Protein AF-A0A7C6ZGT1-F1 (afdb_monomer)

Nearest PDB structures (foldseek):
  2qcz-assembly2_B  TM=8.375E-01  e=9.275E-04  Escherichia coli K-12
  2qdf-assembly1_A  TM=8.044E-01  e=1.282E-03  Escherichia coli K-12
  6lyq-assembly1_A  TM=8.003E-01  e=3.616E-03  Escherichia coli K-12
  2v9h-assembly1_A  TM=5.624E-01  e=3.995E-04  Escherichia coli
  6lyr-assembly1_A  TM=6.304E-01  e=3.616E-03  Escherichia coli K-12

Foldseek 3Di:
DDPDQQQWAQEEAEAADDPDDPVNLCVLQPDDGRHGNVPDDQVVSQVSNVVQLQFPGWDWDDDPRRYIYIYGHGFDFQEWEDDPQATFTAGPVRGTHDHDNDPVVDPHYYDDPDDCPVPD

Radius of gyration: 18.22 Å; Cα contacts (8 Å, |Δi|>4): 204; chains: 1; bounding box: 49×21×50 Å

Solvent-accessible surface area (backbone atoms only — not comparable to full-atom values): 7213 Å² total; per-residue (Å²): 136,87,82,60,83,72,48,26,26,71,40,84,49,70,41,61,66,81,90,58,51,64,65,57,53,43,61,42,41,73,65,54,74,68,42,45,56,91,75,62,51,63,68,59,3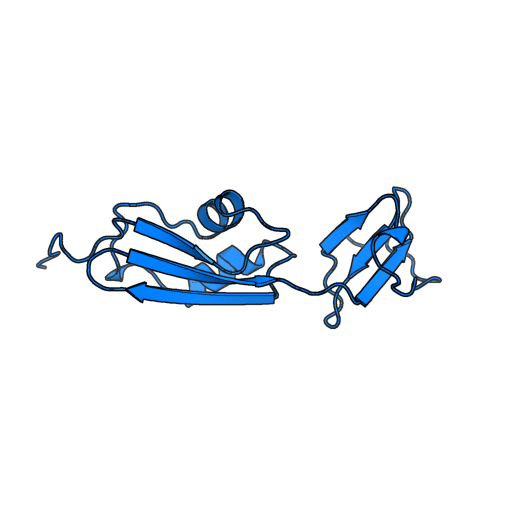3,40,59,40,38,55,72,41,59,50,45,67,46,64,46,73,44,80,46,86,81,28,30,36,40,38,41,40,41,59,56,60,71,62,29,31,34,73,50,98,87,34,26,38,29,24,29,91,86,68,50,64,60,51,79,39,81,63,69,81,87,50,100,54,55,74,56,76,96,69,84,64,87,84,68,127

Secondary structure (DSSP, 8-state):
----GGGB-SEEEEES-SSS-HHHHHHHHT--TT-BGGG--HHHHHHHHTTSTTEEEEEEEEETTTEEEEEEEE--EEEEEEETTEEEEEETT--EEEEES-GGGS---B--S---TT--

Structure (mmCIF, N/CA/C/O backbone):
data_AF-A0A7C6ZGT1-F1
#
_entry.id   AF-A0A7C6ZGT1-F1
#
loop_
_atom_site.group_PDB
_atom_site.id
_atom_site.type_symbol
_atom_site.label_atom_id
_atom_site.label_alt_id
_atom_site.label_comp_id
_atom_site.label_asym_id
_atom_site.label_entity_id
_atom_site.label_seq_id
_atom_site.pdbx_PDB_ins_code
_atom_site.Cartn_x
_atom_site.Cartn_y
_atom_site.Cartn_z
_atom_site.occupancy
_atom_site.B_iso_or_equiv
_atom_site.auth_seq_id
_atom_site.auth_comp_id
_atom_site.auth_asym_id
_atom_site.auth_atom_id
_atom_site.pdbx_PDB_model_num
ATOM 1 N N . MET A 1 1 ? -29.993 -2.634 20.355 1.00 44.72 1 MET A N 1
ATOM 2 C CA . MET A 1 1 ? -28.654 -2.852 19.766 1.00 44.72 1 MET A CA 1
ATOM 3 C C . MET A 1 1 ? -27.721 -1.855 20.443 1.00 44.72 1 MET A C 1
ATOM 5 O O . MET A 1 1 ? -27.999 -0.669 20.354 1.00 44.72 1 MET A O 1
ATOM 9 N N . ILE A 1 2 ? -26.740 -2.303 21.232 1.00 51.84 2 ILE A N 1
ATOM 10 C CA . ILE A 1 2 ? -25.858 -1.409 22.004 1.00 51.84 2 ILE A CA 1
ATOM 11 C C . ILE A 1 2 ? -24.581 -1.207 21.181 1.00 51.84 2 ILE A C 1
ATOM 13 O O . ILE A 1 2 ? -23.664 -2.020 21.249 1.00 51.84 2 ILE A O 1
ATOM 17 N N . GLU A 1 3 ? -24.532 -0.163 20.353 1.00 58.62 3 GLU A N 1
ATOM 18 C CA . GLU A 1 3 ? -23.272 0.283 19.751 1.00 58.62 3 GLU A CA 1
ATOM 19 C C . GLU A 1 3 ? -22.502 1.073 20.823 1.00 58.62 3 GLU A C 1
ATOM 21 O O . GLU A 1 3 ? -22.785 2.244 21.068 1.00 58.62 3 GLU A O 1
ATOM 26 N N . SER A 1 4 ? -21.561 0.427 21.519 1.00 64.31 4 SER A N 1
ATOM 27 C CA . SER A 1 4 ? -20.698 1.138 22.469 1.00 64.31 4 SER A CA 1
ATOM 28 C C . SER A 1 4 ? -19.736 2.068 21.704 1.00 64.31 4 SER A C 1
ATOM 30 O O . SER A 1 4 ? -19.112 1.622 20.733 1.00 64.31 4 SER A O 1
ATOM 32 N N . PRO A 1 5 ? -19.575 3.342 22.120 1.00 60.94 5 PRO A N 1
ATOM 33 C CA . PRO A 1 5 ? -18.663 4.296 21.480 1.00 60.94 5 PRO A CA 1
ATOM 34 C C . PRO A 1 5 ? -17.197 3.833 21.461 1.00 60.94 5 PRO A C 1
ATOM 36 O O . PRO A 1 5 ? -16.429 4.311 20.635 1.00 60.94 5 PRO A O 1
ATOM 39 N N . LEU A 1 6 ? -16.840 2.842 22.287 1.00 65.00 6 LEU A N 1
ATOM 40 C CA . LEU A 1 6 ? -15.507 2.235 22.361 1.00 65.00 6 LEU A CA 1
ATOM 41 C C . LEU A 1 6 ? -15.130 1.384 21.128 1.00 65.00 6 LEU A C 1
ATOM 43 O O . LEU A 1 6 ? -13.976 0.983 20.994 1.00 65.00 6 LEU A O 1
ATOM 47 N N . PHE A 1 7 ? -16.074 1.089 20.223 1.00 78.94 7 PHE A N 1
ATOM 48 C CA . PHE A 1 7 ? -15.847 0.247 19.037 1.00 78.94 7 PHE A CA 1
ATOM 49 C C . PHE A 1 7 ? -15.773 1.039 17.725 1.00 78.94 7 PHE A C 1
ATOM 51 O O . PHE A 1 7 ? -16.293 0.601 16.691 1.00 78.94 7 PHE A O 1
ATOM 58 N N . ARG A 1 8 ? -15.133 2.206 17.752 1.00 89.88 8 ARG A N 1
ATOM 59 C CA . ARG A 1 8 ? -14.895 3.033 16.565 1.00 89.88 8 ARG A CA 1
ATOM 60 C C . ARG A 1 8 ? -13.405 3.180 16.297 1.00 89.88 8 ARG A C 1
ATOM 62 O O . ARG A 1 8 ? -12.602 3.173 17.222 1.00 89.88 8 ARG A O 1
ATOM 69 N N . VAL A 1 9 ? -13.055 3.346 15.027 1.00 92.56 9 VAL A N 1
ATOM 70 C CA . VAL A 1 9 ? -11.706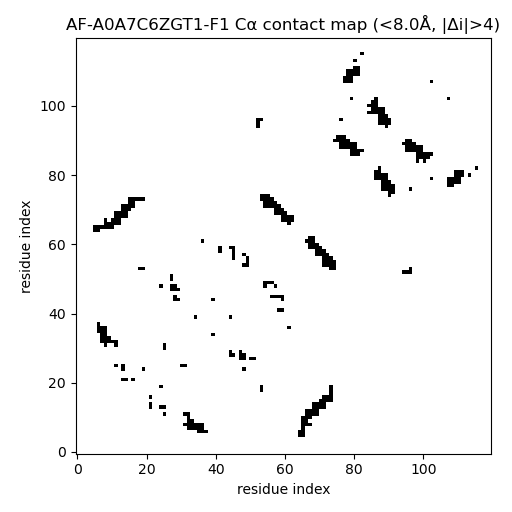 3.732 14.613 1.00 92.56 9 VAL A CA 1
ATOM 71 C C . VAL A 1 9 ? -11.471 5.177 15.042 1.00 92.56 9 VAL A C 1
ATOM 73 O O . VAL A 1 9 ? -12.044 6.094 14.468 1.00 92.56 9 VAL A O 1
ATOM 76 N N . GLU A 1 10 ? -10.632 5.394 16.038 1.00 93.19 10 GLU A N 1
ATOM 77 C CA . GLU A 1 10 ? -10.119 6.711 16.428 1.00 93.19 10 GLU A CA 1
ATOM 78 C C . GLU A 1 10 ? -8.857 7.050 15.636 1.00 93.19 10 GLU A C 1
ATOM 80 O O . GLU A 1 10 ? -8.661 8.189 15.212 1.00 93.19 10 GLU A O 1
ATOM 85 N N . LYS A 1 11 ? -8.020 6.038 15.384 1.00 93.56 11 LYS A N 1
ATOM 86 C CA . LYS A 1 11 ? -6.748 6.186 14.682 1.00 93.56 11 LYS A CA 1
ATOM 87 C C . LYS A 1 11 ? -6.584 5.123 13.600 1.00 93.56 11 LYS A C 1
ATOM 89 O O . LYS A 1 11 ? -6.815 3.941 13.839 1.00 93.56 11 LYS A O 1
ATOM 94 N N . LEU A 1 12 ? -6.141 5.557 12.421 1.00 95.69 12 LEU A N 1
ATOM 95 C CA . LEU A 1 12 ? -5.770 4.690 11.306 1.00 95.69 12 LEU A CA 1
ATOM 96 C C . LEU A 1 12 ? -4.267 4.815 11.042 1.00 95.69 12 LEU A C 1
ATOM 98 O O . LEU A 1 12 ? -3.797 5.860 10.582 1.00 95.69 12 LEU A O 1
ATOM 102 N N . THR A 1 13 ? -3.530 3.749 11.330 1.00 96.50 13 THR A N 1
ATOM 103 C CA . THR A 1 13 ? -2.075 3.670 11.153 1.00 96.50 13 THR A CA 1
ATOM 104 C C . THR A 1 13 ? -1.757 2.792 9.948 1.00 96.50 13 THR A C 1
ATOM 106 O O . THR A 1 13 ? -2.300 1.695 9.822 1.00 96.50 13 THR A O 1
ATOM 109 N N . VAL A 1 14 ? -0.876 3.270 9.070 1.00 98.12 14 VAL A N 1
ATOM 110 C CA . VAL A 1 14 ? -0.394 2.528 7.900 1.00 98.12 14 VAL A CA 1
ATOM 111 C C . VAL A 1 14 ? 1.087 2.222 8.098 1.00 98.12 14 VAL A C 1
ATOM 113 O O . VAL A 1 14 ? 1.834 3.086 8.541 1.00 98.12 14 VAL A O 1
ATOM 116 N N . LEU A 1 15 ? 1.497 0.988 7.815 1.00 98.25 15 LEU A N 1
ATOM 117 C CA . LEU A 1 15 ? 2.875 0.511 7.948 1.00 98.25 15 LEU A CA 1
ATOM 118 C C . LEU A 1 15 ? 3.317 -0.198 6.664 1.00 98.25 15 LEU A C 1
ATOM 120 O O . LEU A 1 15 ? 2.481 -0.756 5.956 1.00 98.25 15 LEU A O 1
ATOM 124 N N . GLY A 1 16 ? 4.629 -0.256 6.424 1.00 97.44 16 GLY A N 1
ATOM 125 C CA . GLY A 1 16 ? 5.214 -1.039 5.326 1.00 97.44 16 GLY A CA 1
ATOM 126 C C . GLY A 1 16 ? 5.119 -0.381 3.948 1.00 97.44 16 GLY A C 1
ATOM 127 O O . GLY A 1 16 ? 5.252 -1.062 2.937 1.00 97.44 16 GLY A O 1
ATOM 128 N N . THR A 1 17 ? 4.891 0.931 3.909 1.00 97.00 17 THR A N 1
ATOM 129 C CA . THR A 1 17 ? 4.892 1.722 2.677 1.00 97.00 17 THR A CA 1
ATOM 130 C C . THR A 1 17 ? 6.261 2.357 2.440 1.00 97.00 17 THR A C 1
ATOM 132 O O . THR A 1 17 ? 6.838 2.925 3.369 1.00 97.00 17 THR A O 1
ATOM 135 N N . SER A 1 18 ? 6.759 2.288 1.210 1.00 93.75 18 SER A N 1
ATOM 136 C CA . SER A 1 18 ? 8.002 2.921 0.757 1.00 93.75 18 SER A CA 1
ATOM 137 C C . SER A 1 18 ? 7.783 3.691 -0.544 1.00 93.75 18 SER A C 1
ATOM 139 O O . SER A 1 18 ? 8.199 4.843 -0.640 1.00 93.75 18 SER A O 1
ATOM 141 N N . ARG A 1 19 ? 7.148 3.065 -1.540 1.00 93.88 19 ARG A N 1
ATOM 142 C CA . ARG A 1 19 ? 6.732 3.683 -2.809 1.00 93.88 19 ARG A CA 1
ATOM 143 C C . ARG A 1 19 ? 5.349 4.315 -2.684 1.00 93.88 19 ARG A C 1
ATOM 145 O O . ARG A 1 19 ? 5.128 5.412 -3.188 1.00 93.88 19 ARG A O 1
ATOM 152 N N . LEU A 1 20 ? 4.423 3.647 -1.998 1.00 96.31 20 LEU A N 1
ATOM 153 C CA . LEU A 1 20 ? 3.100 4.190 -1.704 1.00 96.31 20 LEU A CA 1
ATOM 154 C C . LEU A 1 20 ? 3.190 5.238 -0.598 1.00 96.31 20 LEU A C 1
ATOM 156 O O . LEU A 1 20 ? 4.009 5.134 0.316 1.00 96.31 20 LEU A O 1
ATOM 160 N N . THR A 1 21 ? 2.289 6.218 -0.618 1.00 96.62 21 THR A N 1
ATOM 161 C CA . THR A 1 21 ? 2.113 7.089 0.545 1.00 96.62 21 THR A CA 1
ATOM 162 C C . THR A 1 21 ? 1.052 6.528 1.485 1.00 96.62 21 THR A C 1
ATOM 164 O O . THR A 1 21 ? 0.089 5.879 1.066 1.00 96.62 21 THR A O 1
ATOM 167 N N . GLU A 1 22 ? 1.155 6.844 2.780 1.00 96.50 22 GLU A N 1
ATOM 168 C CA . GLU A 1 22 ? 0.084 6.509 3.725 1.00 96.50 22 GLU A CA 1
ATOM 169 C C . GLU A 1 22 ? -1.271 7.083 3.293 1.00 96.50 22 GLU A C 1
ATOM 171 O O . GLU A 1 22 ? -2.315 6.499 3.584 1.00 96.50 22 GLU A O 1
ATOM 176 N N . LYS A 1 23 ? -1.268 8.244 2.626 1.00 96.38 23 LYS A N 1
ATOM 177 C CA . LYS A 1 23 ? -2.481 8.914 2.157 1.00 96.38 23 LYS A CA 1
ATOM 178 C C . LYS A 1 23 ? -3.186 8.080 1.090 1.00 96.38 23 LYS A C 1
ATOM 180 O O . LYS A 1 23 ? -4.403 7.925 1.182 1.00 96.38 23 LYS A O 1
ATOM 185 N N . ASP A 1 24 ? -2.440 7.513 0.145 1.00 96.19 24 ASP A N 1
ATOM 186 C CA . ASP A 1 24 ? -2.994 6.669 -0.921 1.00 96.19 24 ASP A CA 1
ATOM 187 C C . ASP A 1 24 ? -3.607 5.398 -0.337 1.00 96.19 24 ASP A C 1
ATOM 189 O O . ASP A 1 24 ? -4.743 5.047 -0.656 1.00 96.19 24 ASP A O 1
ATOM 193 N N . VAL A 1 25 ? -2.910 4.762 0.610 1.00 97.94 25 VAL A N 1
ATOM 194 C CA . VAL A 1 25 ? -3.411 3.575 1.320 1.00 97.94 25 VAL A CA 1
ATOM 195 C C . VAL A 1 25 ? -4.667 3.901 2.129 1.00 97.94 25 VAL A C 1
ATOM 197 O O . VAL A 1 25 ? -5.651 3.164 2.066 1.00 97.94 25 VAL A O 1
ATOM 200 N N . LYS A 1 26 ? -4.680 5.016 2.871 1.00 96.75 26 LYS A N 1
ATOM 201 C CA . LYS A 1 26 ? -5.857 5.457 3.640 1.00 96.75 26 LYS A CA 1
ATOM 202 C C . LYS A 1 26 ? -7.045 5.720 2.713 1.00 96.75 26 LYS A C 1
ATOM 204 O O . LYS A 1 26 ? -8.134 5.214 2.985 1.00 96.75 26 LYS A O 1
ATOM 209 N N . ALA A 1 27 ? -6.835 6.431 1.605 1.00 96.56 27 ALA A N 1
ATOM 210 C CA . ALA A 1 27 ? -7.874 6.712 0.618 1.00 96.56 27 ALA A CA 1
ATOM 211 C C . ALA A 1 27 ? -8.423 5.425 -0.016 1.00 96.56 27 ALA A C 1
ATOM 213 O O . ALA A 1 27 ? -9.637 5.209 -0.021 1.00 96.56 27 ALA A O 1
ATOM 214 N N . ALA A 1 28 ? -7.539 4.533 -0.469 1.00 97.44 28 ALA A N 1
ATOM 215 C CA . ALA A 1 28 ? -7.919 3.255 -1.060 1.00 97.44 28 ALA A CA 1
ATOM 216 C C . ALA A 1 28 ? -8.616 2.331 -0.051 1.00 97.44 28 ALA A C 1
ATOM 218 O O . ALA A 1 28 ? -9.545 1.627 -0.424 1.00 97.44 28 ALA A O 1
ATOM 219 N N . SER A 1 29 ? -8.257 2.365 1.239 1.00 96.62 29 SER A N 1
ATOM 220 C CA . SER A 1 29 ? -8.892 1.522 2.265 1.00 96.62 29 SER A CA 1
ATOM 221 C C . SER A 1 29 ? -10.390 1.795 2.455 1.00 96.62 29 SER A C 1
ATOM 223 O O . SER A 1 29 ? -11.107 0.912 2.930 1.00 96.62 29 SER A O 1
ATOM 225 N N . LYS A 1 30 ? -10.858 3.003 2.095 1.00 95.38 30 LYS A N 1
ATOM 226 C CA . LYS A 1 30 ? -12.219 3.520 2.344 1.00 95.38 30 LYS A CA 1
ATOM 227 C C . LYS A 1 30 ? -12.625 3.530 3.825 1.00 95.38 30 LYS A C 1
ATOM 229 O O . LYS A 1 30 ? -13.812 3.569 4.141 1.00 95.38 30 LYS A O 1
ATOM 234 N N . ILE A 1 31 ? -11.653 3.520 4.736 1.00 94.31 31 ILE A N 1
ATOM 235 C CA . ILE A 1 31 ? -11.885 3.627 6.177 1.00 94.31 31 ILE A CA 1
ATOM 236 C C . ILE A 1 31 ? -11.559 5.039 6.639 1.00 94.31 31 ILE A C 1
ATOM 238 O O . ILE A 1 31 ? -10.471 5.557 6.400 1.00 94.31 31 ILE A O 1
ATOM 242 N N . THR A 1 32 ? -12.493 5.638 7.368 1.00 90.25 32 THR A N 1
ATOM 243 C CA . THR A 1 32 ? -12.319 6.947 7.998 1.00 90.25 32 THR A CA 1
ATOM 244 C C . THR A 1 32 ? -12.407 6.837 9.522 1.00 90.25 32 THR A C 1
ATOM 246 O O . THR A 1 32 ? -13.062 5.920 10.041 1.00 90.25 32 THR A O 1
ATOM 249 N N . PRO A 1 33 ? -11.779 7.762 10.273 1.00 89.38 33 PRO A N 1
ATOM 250 C CA . PRO A 1 33 ? -12.045 7.899 11.700 1.00 89.38 33 PRO A CA 1
ATOM 251 C C . PRO A 1 33 ? -13.554 8.007 11.978 1.00 89.38 33 PRO A C 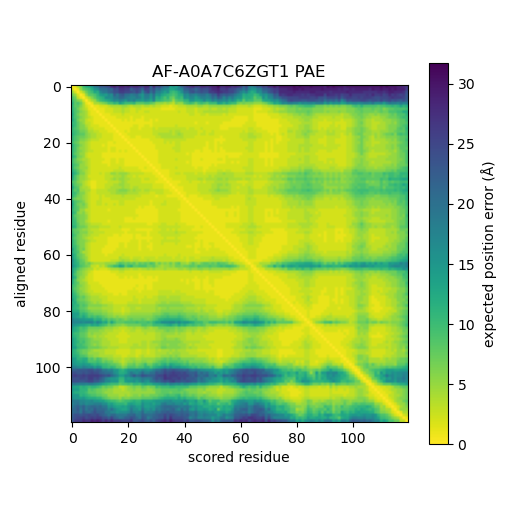1
ATOM 253 O O . PRO A 1 33 ? -14.290 8.657 11.239 1.00 89.38 33 PRO A O 1
ATOM 256 N N . GLY A 1 34 ? -14.026 7.328 13.021 1.00 89.56 34 GLY A N 1
ATOM 257 C CA . GLY A 1 34 ? -15.440 7.176 13.374 1.00 89.56 34 GLY A CA 1
ATOM 258 C C . GLY A 1 34 ? -16.101 5.902 12.832 1.00 89.56 34 GLY A C 1
ATOM 259 O O . GLY A 1 34 ? -17.165 5.519 13.337 1.00 89.56 34 GLY A O 1
ATOM 260 N N . THR A 1 35 ? -15.475 5.208 11.871 1.00 91.50 35 THR A N 1
ATOM 261 C CA . THR A 1 35 ? -15.969 3.924 11.340 1.00 91.50 35 THR A CA 1
ATOM 262 C C . THR A 1 35 ? -16.094 2.892 12.460 1.00 91.50 35 THR A C 1
ATOM 264 O O . THR A 1 35 ? -15.169 2.703 13.245 1.00 91.50 35 THR A O 1
ATOM 267 N N . HIS A 1 36 ? -17.230 2.197 12.543 1.00 90.56 36 HIS A N 1
ATOM 268 C CA . HIS A 1 36 ? -17.415 1.119 13.516 1.00 90.56 36 HIS A CA 1
ATOM 269 C C . HIS A 1 36 ? -16.596 -0.116 13.146 1.00 90.56 36 HIS A C 1
ATOM 271 O O . HIS A 1 36 ? -16.741 -0.620 12.032 1.00 90.56 36 HIS A O 1
ATOM 277 N N . PHE A 1 37 ? -15.852 -0.686 14.097 1.00 88.88 37 PHE A N 1
ATOM 278 C CA . PHE A 1 37 ? -15.065 -1.903 13.855 1.00 88.88 37 PHE A CA 1
ATOM 279 C C . PHE A 1 37 ? -15.913 -3.080 13.354 1.00 88.88 37 PHE A C 1
ATOM 281 O O . PHE A 1 37 ? -15.462 -3.834 12.501 1.00 88.88 37 PHE A O 1
ATOM 288 N N . LEU A 1 38 ? -17.168 -3.198 13.805 1.00 85.62 38 LEU A N 1
ATOM 289 C CA . LEU A 1 38 ? -18.094 -4.257 13.375 1.00 85.62 38 LEU A CA 1
ATOM 290 C C . LEU A 1 38 ? -18.487 -4.175 11.891 1.00 85.62 38 LEU A C 1
ATOM 292 O O . LEU A 1 38 ? -18.935 -5.168 11.321 1.00 85.62 38 LEU A O 1
ATOM 296 N N . ARG A 1 39 ? -18.346 -2.998 11.269 1.00 88.50 39 ARG A N 1
ATOM 297 C CA . ARG A 1 39 ? -18.641 -2.787 9.844 1.00 88.50 39 ARG A CA 1
ATOM 298 C C . ARG A 1 39 ? -17.419 -3.015 8.958 1.00 88.50 39 ARG A C 1
ATOM 300 O O . ARG A 1 39 ? -17.563 -3.075 7.744 1.00 88.50 39 ARG A O 1
ATOM 307 N N . ILE A 1 40 ? -16.230 -3.151 9.543 1.00 91.12 40 ILE A N 1
ATOM 308 C CA . ILE A 1 40 ? -14.997 -3.344 8.786 1.00 91.12 40 ILE A CA 1
ATOM 309 C C . ILE A 1 40 ? -14.875 -4.819 8.416 1.00 91.12 40 ILE A C 1
ATOM 311 O O . ILE A 1 40 ? -14.693 -5.686 9.271 1.00 91.12 40 ILE A O 1
ATOM 315 N N . ARG A 1 41 ? -14.945 -5.108 7.117 1.00 93.81 41 ARG A N 1
ATOM 316 C CA . ARG A 1 41 ? -14.651 -6.430 6.561 1.00 93.81 41 ARG A CA 1
ATOM 317 C C . ARG A 1 41 ? -13.226 -6.428 6.026 1.00 93.81 41 ARG A C 1
ATOM 319 O O . ARG A 1 41 ? -12.939 -5.779 5.026 1.00 93.81 41 ARG A O 1
ATOM 326 N N . ALA A 1 42 ? -12.322 -7.153 6.686 1.00 93.00 42 ALA A N 1
ATOM 327 C CA . ALA A 1 42 ? -10.906 -7.169 6.311 1.00 93.00 42 ALA A CA 1
ATOM 328 C C . ALA A 1 42 ? -10.692 -7.565 4.839 1.00 93.00 42 ALA A C 1
ATOM 330 O O . ALA A 1 42 ? -9.845 -6.982 4.171 1.00 93.00 42 ALA A O 1
ATOM 331 N N . GLN A 1 43 ? -11.482 -8.506 4.315 1.00 95.44 43 GLN A N 1
ATOM 332 C CA . GLN A 1 43 ? -11.427 -8.922 2.912 1.00 95.44 43 GLN A CA 1
ATOM 333 C C . GLN A 1 43 ? -11.794 -7.785 1.949 1.00 95.44 43 GLN A C 1
ATOM 335 O O . GLN A 1 43 ? -11.104 -7.603 0.952 1.00 95.44 43 GLN A O 1
ATOM 340 N N . GLU A 1 44 ? -12.821 -6.989 2.256 1.00 96.56 44 GLU A N 1
ATOM 341 C CA . GLU A 1 44 ? -13.211 -5.839 1.426 1.00 96.56 44 GLU A CA 1
ATOM 342 C C . GLU A 1 44 ? -12.133 -4.755 1.440 1.00 96.56 44 GLU A C 1
ATOM 344 O O . GLU A 1 44 ? -11.810 -4.189 0.401 1.00 96.56 44 GLU A O 1
ATOM 349 N N . VAL A 1 45 ? -11.520 -4.503 2.600 1.00 96.94 45 VAL A N 1
ATOM 350 C CA . VAL A 1 45 ? -10.395 -3.563 2.709 1.00 96.94 45 VAL A CA 1
ATOM 351 C C . VAL A 1 45 ? -9.217 -4.044 1.865 1.00 96.94 45 VAL A C 1
ATOM 353 O O . VAL A 1 45 ? -8.681 -3.267 1.082 1.00 96.94 45 VAL A O 1
ATOM 356 N N . LYS A 1 46 ? -8.845 -5.327 1.971 1.00 97.00 46 LYS A N 1
ATOM 357 C CA . LYS A 1 46 ? -7.780 -5.930 1.153 1.00 97.00 46 LYS A CA 1
ATOM 358 C C . LYS A 1 46 ? -8.090 -5.816 -0.348 1.00 97.00 46 LYS A C 1
ATOM 360 O O . LYS A 1 46 ? -7.200 -5.456 -1.108 1.00 97.00 46 LYS A O 1
ATOM 365 N N . ALA A 1 47 ? -9.338 -6.048 -0.755 1.00 96.81 47 ALA A N 1
ATOM 366 C CA . ALA A 1 47 ? -9.777 -5.912 -2.146 1.00 96.81 47 ALA A CA 1
ATOM 367 C C . ALA A 1 47 ? -9.765 -4.456 -2.645 1.00 96.81 47 ALA A C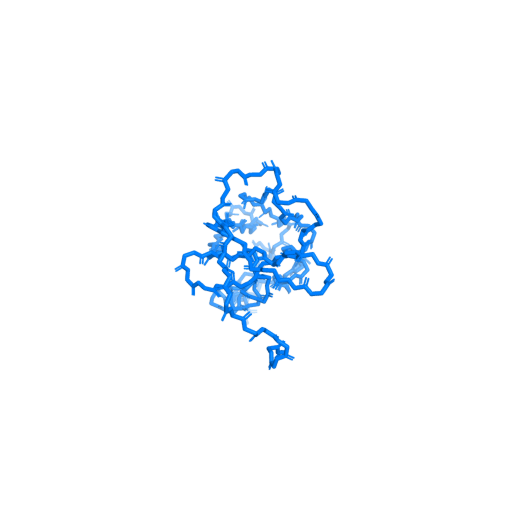 1
ATOM 369 O O . ALA A 1 47 ? -9.405 -4.192 -3.788 1.00 96.81 47 ALA A O 1
ATOM 370 N N . ASN A 1 48 ? -10.117 -3.485 -1.799 1.00 97.75 48 ASN A N 1
ATOM 371 C CA . ASN A 1 48 ? -9.989 -2.079 -2.178 1.00 97.75 48 ASN A 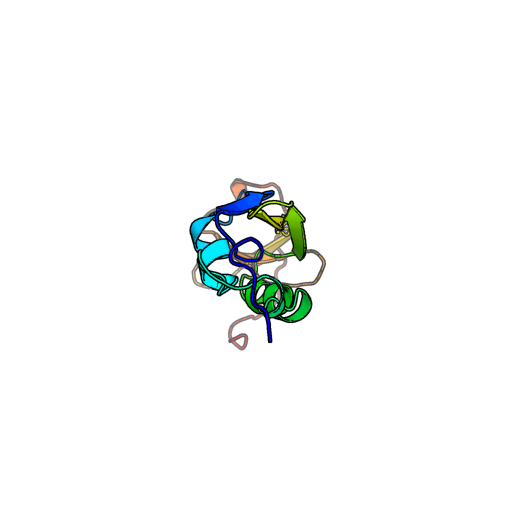CA 1
ATOM 372 C C . ASN A 1 48 ? -8.511 -1.674 -2.327 1.00 97.75 48 ASN A C 1
ATOM 374 O O . ASN A 1 48 ? -8.162 -0.930 -3.240 1.00 97.75 48 ASN A O 1
ATOM 378 N N . LEU A 1 49 ? -7.638 -2.182 -1.452 1.00 98.00 49 LEU A N 1
ATOM 379 C CA . LEU A 1 49 ? -6.201 -1.903 -1.489 1.00 98.00 49 LEU A CA 1
ATOM 380 C C . LEU A 1 49 ? -5.496 -2.547 -2.688 1.00 98.00 49 LEU A C 1
ATOM 382 O O . LEU A 1 49 ? -4.527 -1.974 -3.173 1.00 98.00 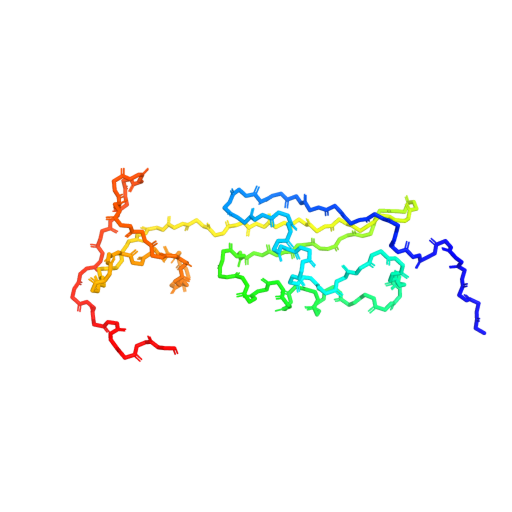49 LEU A O 1
ATOM 386 N N . SER A 1 50 ? -5.978 -3.683 -3.205 1.00 95.25 50 SER A N 1
ATOM 387 C CA . SER A 1 50 ? -5.376 -4.339 -4.378 1.00 95.25 50 SER A CA 1
ATOM 388 C C . SER A 1 50 ? -5.523 -3.558 -5.687 1.00 95.25 50 SER A C 1
ATOM 390 O O . SER A 1 50 ? -4.911 -3.935 -6.678 1.00 95.25 50 SER A O 1
ATOM 392 N N . VAL A 1 51 ? -6.314 -2.478 -5.704 1.00 95.12 51 VAL A N 1
ATOM 393 C CA . VAL A 1 51 ? -6.369 -1.534 -6.836 1.00 95.12 51 VAL A CA 1
ATOM 394 C C . VAL A 1 51 ? -5.061 -0.747 -6.967 1.00 95.12 51 VAL A C 1
ATOM 396 O O . VAL A 1 51 ? -4.715 -0.291 -8.052 1.00 95.12 51 VAL A O 1
ATOM 399 N N . LEU A 1 52 ? -4.312 -0.592 -5.874 1.00 96.75 52 LEU A N 1
ATOM 400 C CA . LEU A 1 52 ? -2.978 -0.010 -5.911 1.00 96.75 52 LEU A CA 1
ATOM 401 C C . LEU A 1 52 ? -2.000 -1.079 -6.410 1.00 96.75 52 LEU A C 1
ATOM 403 O O . LEU A 1 52 ? -1.689 -2.012 -5.669 1.00 96.75 52 LEU A O 1
ATOM 407 N N . SER A 1 53 ? -1.487 -0.934 -7.635 1.00 96.25 53 SER A N 1
ATOM 408 C CA . SER A 1 53 ? -0.621 -1.940 -8.274 1.00 96.25 53 SER A CA 1
ATOM 409 C C . SER A 1 53 ? 0.583 -2.334 -7.419 1.00 96.25 53 SER A C 1
ATOM 411 O O . SER A 1 53 ? 0.967 -3.496 -7.398 1.00 96.25 53 SER A O 1
ATOM 413 N N . TRP A 1 54 ? 1.130 -1.393 -6.645 1.00 97.19 54 TRP A N 1
ATOM 414 C CA . TRP A 1 54 ? 2.246 -1.621 -5.725 1.00 97.19 54 TRP A CA 1
ATOM 415 C C . TRP A 1 54 ? 1.922 -2.525 -4.527 1.00 97.19 54 TRP A C 1
ATOM 417 O O . TRP A 1 54 ? 2.848 -2.994 -3.873 1.00 97.19 54 TRP A O 1
ATOM 427 N N . VAL A 1 55 ? 0.656 -2.817 -4.219 1.00 98.00 55 VAL A N 1
ATOM 428 C CA . VAL A 1 55 ? 0.289 -3.703 -3.104 1.00 98.00 55 VAL A CA 1
ATOM 429 C C . VAL A 1 55 ? 0.440 -5.166 -3.527 1.00 98.00 55 VAL A C 1
ATOM 431 O O . VAL A 1 55 ? -0.298 -5.673 -4.376 1.00 98.00 55 VAL A O 1
ATOM 434 N N . GLN A 1 56 ? 1.376 -5.877 -2.896 1.00 97.62 56 GLN A N 1
ATOM 435 C CA . GLN A 1 56 ? 1.486 -7.333 -3.013 1.00 97.62 56 GLN A CA 1
ATOM 436 C C . GLN A 1 56 ? 0.468 -8.016 -2.101 1.00 97.62 56 GLN A C 1
ATOM 438 O O . GLN A 1 56 ? -0.260 -8.918 -2.516 1.00 97.62 56 GLN A O 1
ATOM 443 N N . SER A 1 57 ? 0.411 -7.559 -0.853 1.00 97.50 57 SER A N 1
ATOM 444 C CA . SER A 1 57 ? -0.543 -8.008 0.152 1.00 97.50 57 SER A CA 1
ATOM 445 C C . SER A 1 57 ? -0.804 -6.910 1.174 1.00 97.50 57 SER A C 1
ATOM 447 O O . SER A 1 57 ? 0.012 -6.013 1.379 1.00 97.50 57 SER A O 1
ATOM 449 N N . ALA A 1 58 ? -1.949 -7.008 1.842 1.00 98.12 58 ALA A N 1
ATOM 450 C CA . ALA A 1 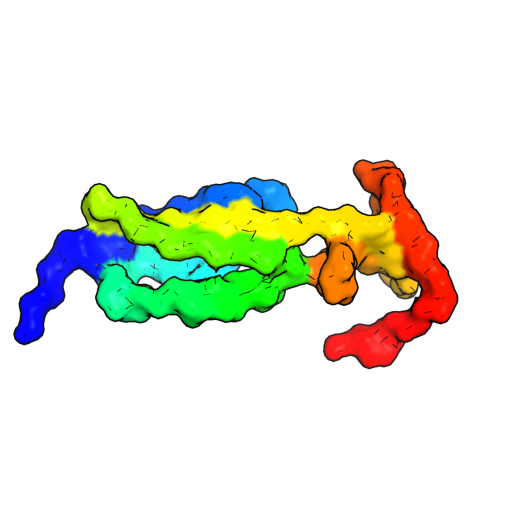58 ? -2.307 -6.138 2.948 1.00 98.12 58 ALA A CA 1
ATOM 451 C C . A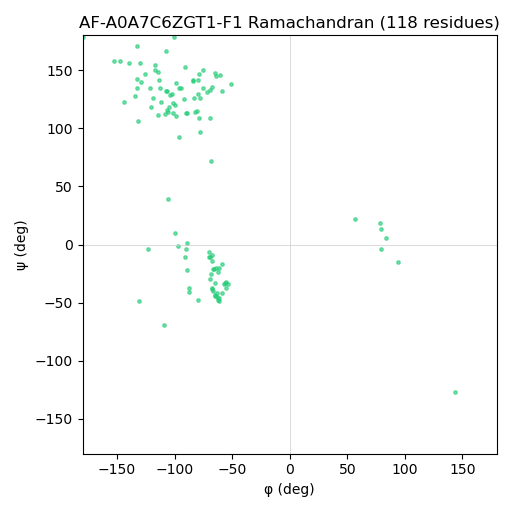LA A 1 58 ? -2.823 -6.969 4.121 1.00 98.12 58 ALA A C 1
ATOM 453 O O . ALA A 1 58 ? -3.568 -7.936 3.926 1.00 98.12 58 ALA A O 1
ATOM 454 N N . ASP A 1 59 ? -2.484 -6.558 5.336 1.00 97.75 59 ASP A N 1
ATOM 455 C CA . ASP A 1 59 ? -3.016 -7.098 6.581 1.00 97.75 59 ASP A CA 1
ATOM 456 C C . ASP A 1 59 ? -3.684 -6.005 7.398 1.00 97.75 59 ASP A C 1
ATOM 458 O O . ASP A 1 59 ? -3.161 -4.907 7.554 1.00 97.75 59 ASP A O 1
ATOM 462 N N . VAL A 1 60 ? -4.867 -6.320 7.919 1.00 96.25 60 VAL A N 1
ATOM 463 C CA . VAL A 1 60 ? -5.717 -5.376 8.642 1.00 96.25 60 VAL A CA 1
ATOM 464 C C . VAL A 1 60 ? -5.927 -5.925 10.042 1.00 96.25 60 VAL A C 1
ATOM 466 O O . VAL A 1 60 ? -6.466 -7.022 10.204 1.00 96.25 60 VAL A O 1
ATOM 469 N N . ARG A 1 61 ? -5.486 -5.184 11.059 1.00 94.06 61 ARG A N 1
ATOM 470 C CA . ARG A 1 61 ? -5.597 -5.577 12.468 1.00 94.06 61 ARG A CA 1
ATOM 471 C C . ARG A 1 61 ? -6.209 -4.459 13.293 1.00 94.06 61 ARG A C 1
ATOM 473 O O . ARG A 1 61 ? -5.877 -3.292 13.122 1.00 94.06 61 ARG A O 1
ATOM 480 N N . VAL A 1 62 ? -7.075 -4.836 14.224 1.00 91.44 62 VAL A N 1
ATOM 481 C CA . VAL A 1 62 ? -7.614 -3.924 15.234 1.00 91.44 62 VAL A CA 1
ATOM 482 C C . VAL A 1 62 ? -6.724 -4.001 16.470 1.00 91.44 62 VAL A C 1
ATOM 484 O O . VAL A 1 62 ? -6.513 -5.089 17.009 1.00 91.44 62 VAL A O 1
ATOM 487 N N . ARG A 1 63 ? -6.217 -2.857 16.930 1.00 90.00 63 ARG A N 1
ATOM 488 C CA . ARG A 1 63 ? -5.547 -2.700 18.221 1.00 90.00 63 ARG A CA 1
ATOM 489 C C . ARG A 1 63 ? -6.465 -1.906 19.144 1.00 90.00 63 ARG A C 1
ATOM 491 O O . ARG A 1 63 ? -6.750 -0.737 18.911 1.00 90.00 63 ARG A O 1
ATOM 498 N N . ILE A 1 64 ? -6.958 -2.571 20.182 1.00 80.62 64 ILE A N 1
ATOM 499 C CA . ILE A 1 64 ? -7.906 -1.979 21.128 1.00 80.62 64 ILE A CA 1
ATOM 500 C C . ILE A 1 64 ? -7.139 -1.179 22.201 1.00 80.62 64 ILE A C 1
ATOM 502 O O . ILE A 1 64 ? -6.103 -1.664 22.664 1.00 80.62 64 ILE A O 1
ATOM 506 N N . PRO A 1 65 ? -7.653 -0.010 22.635 1.00 84.56 65 PRO A N 1
ATOM 507 C CA . PRO A 1 65 ? -8.852 0.662 22.124 1.00 84.56 65 PRO A CA 1
ATOM 508 C C . PRO A 1 65 ? -8.571 1.514 20.875 1.00 84.56 65 PRO A C 1
ATOM 510 O O . PRO A 1 65 ? -7.553 2.190 20.788 1.00 84.56 65 PRO A O 1
ATOM 513 N N . GLY A 1 66 ? -9.506 1.497 19.920 1.00 88.19 66 GLY A N 1
ATOM 514 C CA . GLY A 1 66 ? -9.654 2.574 18.935 1.00 88.19 66 GLY A CA 1
ATOM 515 C C . GLY A 1 66 ? -8.702 2.617 17.734 1.00 88.19 66 GLY A C 1
ATOM 516 O O . GLY A 1 66 ? -8.916 3.444 16.852 1.00 88.19 66 GLY A O 1
ATOM 517 N N . GLU A 1 67 ? -7.696 1.752 17.603 1.00 93.31 67 GLU A N 1
ATOM 518 C CA . GLU A 1 67 ? -6.751 1.835 16.478 1.00 93.31 67 GLU A CA 1
ATOM 519 C C . GLU A 1 67 ? -6.950 0.719 15.447 1.00 93.31 67 GLU A C 1
ATOM 521 O O . GLU A 1 67 ? -7.026 -0.465 15.777 1.00 93.31 67 GLU A O 1
ATOM 526 N N . LEU A 1 68 ? -6.996 1.093 14.169 1.00 94.94 68 LEU A N 1
ATOM 527 C CA . LEU A 1 68 ? -6.874 0.163 13.053 1.00 94.94 68 LEU A CA 1
ATOM 528 C C . LEU A 1 68 ? -5.480 0.296 12.442 1.00 94.94 68 LEU A C 1
ATOM 530 O O . LEU A 1 68 ? -5.045 1.395 12.100 1.00 94.94 68 LEU A O 1
ATOM 534 N N . ILE A 1 69 ? -4.794 -0.829 12.287 1.00 96.69 69 ILE A N 1
ATOM 535 C CA . ILE A 1 69 ? -3.466 -0.907 11.687 1.00 96.69 69 ILE A CA 1
ATOM 536 C C . ILE A 1 69 ? -3.593 -1.640 10.354 1.00 96.69 69 ILE A C 1
ATOM 538 O O . ILE A 1 69 ? -4.062 -2.781 10.315 1.00 96.69 69 ILE A O 1
ATOM 542 N N . ILE A 1 70 ? -3.172 -0.982 9.276 1.00 98.00 70 ILE A N 1
ATOM 543 C CA . ILE A 1 70 ? -3.028 -1.569 7.944 1.00 98.00 70 ILE A CA 1
ATOM 544 C C . ILE A 1 70 ? -1.534 -1.734 7.672 1.00 98.00 70 ILE A C 1
ATOM 546 O O . ILE A 1 70 ? -0.799 -0.753 7.594 1.00 98.00 70 ILE A O 1
ATOM 550 N N . THR A 1 71 ? -1.079 -2.971 7.528 1.00 98.50 71 THR A N 1
ATOM 551 C CA . THR A 1 71 ? 0.291 -3.280 7.113 1.00 98.50 71 THR A CA 1
ATOM 552 C C . THR A 1 71 ? 0.281 -3.660 5.643 1.00 98.50 71 THR A C 1
ATOM 554 O O . THR A 1 71 ? -0.414 -4.597 5.254 1.00 98.50 71 THR A O 1
ATOM 557 N N . ILE A 1 72 ? 1.038 -2.926 4.834 1.00 98.50 72 ILE A N 1
ATOM 558 C CA . ILE A 1 72 ? 1.229 -3.185 3.411 1.00 98.50 72 ILE A CA 1
ATOM 559 C C . ILE A 1 72 ? 2.544 -3.932 3.212 1.00 98.50 72 ILE A C 1
ATOM 561 O O . ILE A 1 72 ? 3.555 -3.625 3.841 1.00 98.50 72 ILE A O 1
ATOM 565 N N . THR A 1 73 ? 2.524 -4.918 2.326 1.00 98.31 73 THR A N 1
ATOM 566 C CA . THR A 1 73 ? 3.729 -5.457 1.700 1.00 98.31 73 THR A CA 1
ATOM 567 C C . THR A 1 73 ? 3.750 -4.953 0.268 1.00 98.31 73 THR A C 1
ATOM 569 O O . THR A 1 73 ? 2.859 -5.287 -0.517 1.00 98.31 73 THR A O 1
ATOM 572 N N . GLU A 1 74 ? 4.732 -4.116 -0.058 1.00 97.56 74 GLU A N 1
ATOM 573 C CA . GLU A 1 74 ? 4.891 -3.588 -1.410 1.00 97.56 74 GLU A CA 1
ATOM 574 C C . GLU A 1 74 ? 5.574 -4.593 -2.338 1.00 97.56 74 GLU A C 1
ATOM 576 O O . GLU A 1 74 ? 6.518 -5.293 -1.955 1.00 97.56 74 GLU A O 1
ATOM 581 N N . ARG A 1 75 ? 5.103 -4.639 -3.585 1.00 97.06 75 ARG A N 1
ATOM 582 C CA . ARG A 1 75 ? 5.696 -5.454 -4.644 1.00 97.06 75 ARG A CA 1
ATOM 583 C C . ARG A 1 75 ? 7.130 -5.029 -4.902 1.00 97.06 75 ARG A C 1
ATOM 585 O O . ARG A 1 75 ? 7.473 -3.854 -4.825 1.00 97.06 75 ARG A O 1
ATOM 592 N N . GLN A 1 76 ? 7.954 -6.015 -5.235 1.00 94.62 76 GLN A N 1
ATOM 593 C CA . GLN A 1 76 ? 9.339 -5.798 -5.626 1.00 94.62 76 GLN A CA 1
ATOM 594 C C . GLN A 1 76 ? 9.451 -5.972 -7.142 1.00 94.62 76 GLN A C 1
ATOM 596 O O . GLN A 1 76 ? 9.152 -7.069 -7.634 1.00 94.62 76 GLN A O 1
ATOM 601 N N . PRO A 1 77 ? 9.850 -4.927 -7.886 1.00 94.06 77 PRO A N 1
ATOM 602 C CA . PRO A 1 77 ? 10.065 -5.052 -9.315 1.00 94.06 77 PRO A CA 1
ATOM 603 C C . PRO A 1 77 ? 11.212 -6.029 -9.588 1.00 94.06 77 PRO A C 1
ATOM 605 O O . PRO A 1 77 ? 12.176 -6.112 -8.825 1.00 94.06 77 PRO A O 1
ATOM 608 N N . VAL A 1 78 ? 11.100 -6.785 -10.675 1.00 95.00 78 VAL A N 1
ATOM 609 C CA . VAL A 1 78 ? 12.120 -7.756 -11.108 1.00 95.00 78 VAL A CA 1
ATOM 610 C C . VAL A 1 78 ? 12.629 -7.514 -12.518 1.00 95.00 78 VAL A C 1
ATOM 612 O O . VAL A 1 78 ? 13.533 -8.215 -12.962 1.00 95.00 78 VAL A O 1
ATOM 615 N N . GLY A 1 79 ? 12.060 -6.542 -13.219 1.00 92.94 79 GLY A N 1
ATOM 616 C CA . GLY A 1 79 ? 12.457 -6.195 -14.566 1.00 92.94 79 GLY A CA 1
ATOM 617 C C . GLY A 1 79 ? 11.650 -5.035 -15.115 1.00 92.94 79 GLY A C 1
ATOM 618 O O . GLY A 1 79 ? 10.723 -4.523 -14.476 1.00 92.94 79 GLY A O 1
ATOM 619 N N . TYR A 1 80 ? 12.016 -4.668 -16.333 1.00 92.75 80 TYR A N 1
ATOM 620 C CA . TYR A 1 80 ? 11.419 -3.584 -17.091 1.00 92.75 80 TYR A CA 1
ATOM 621 C C . TYR A 1 80 ? 10.949 -4.066 -18.461 1.00 92.75 80 TYR A C 1
ATOM 623 O O . TYR A 1 80 ? 11.590 -4.921 -19.072 1.00 92.75 80 TYR A O 1
ATOM 631 N N . ILE A 1 81 ? 9.863 -3.489 -18.967 1.00 91.56 81 ILE A N 1
ATOM 632 C CA . ILE A 1 81 ? 9.386 -3.680 -20.340 1.00 91.56 81 ILE A CA 1
ATOM 633 C C . ILE A 1 81 ? 9.402 -2.311 -21.032 1.00 91.56 81 ILE A C 1
ATOM 635 O O . ILE A 1 81 ? 8.826 -1.363 -20.489 1.00 91.56 81 ILE A O 1
ATOM 639 N N . PRO A 1 82 ? 10.066 -2.168 -22.194 1.00 89.31 82 PRO A N 1
ATOM 640 C CA . PRO A 1 82 ? 10.110 -0.901 -22.908 1.00 89.31 82 PRO A CA 1
ATOM 641 C C . PRO A 1 82 ? 8.725 -0.537 -23.450 1.00 89.31 82 PRO A C 1
ATOM 643 O O . PRO A 1 82 ? 8.035 -1.363 -24.045 1.00 89.31 82 PRO A O 1
ATOM 646 N N . VAL A 1 83 ? 8.350 0.726 -23.284 1.00 87.88 83 VAL A N 1
ATOM 647 C CA . VAL A 1 83 ? 7.146 1.339 -23.856 1.00 87.88 83 VAL A CA 1
ATOM 648 C C . VAL A 1 83 ? 7.497 2.677 -24.498 1.00 87.88 83 VAL A C 1
ATOM 650 O O . VAL A 1 83 ? 8.609 3.180 -24.351 1.00 87.88 83 VAL A O 1
ATOM 653 N N . ARG A 1 84 ? 6.554 3.283 -25.231 1.00 84.62 84 ARG A N 1
ATOM 654 C CA . ARG A 1 84 ? 6.802 4.556 -25.937 1.00 84.62 84 ARG A CA 1
ATOM 655 C C . ARG A 1 84 ? 7.283 5.679 -25.011 1.00 84.62 84 ARG A C 1
ATOM 657 O O . ARG A 1 84 ? 8.061 6.520 -25.441 1.00 84.62 84 ARG A O 1
ATOM 664 N N . GLU A 1 85 ? 6.816 5.682 -23.766 1.00 82.88 85 GLU A N 1
ATOM 665 C CA . GLU A 1 85 ? 7.045 6.749 -22.783 1.00 82.88 85 GLU A CA 1
ATOM 666 C C . GLU A 1 85 ? 8.214 6.459 -21.820 1.00 82.88 85 GLU A C 1
ATOM 668 O O . GLU A 1 85 ? 8.527 7.286 -20.967 1.00 82.88 85 GLU A O 1
ATOM 673 N N . GLY A 1 86 ? 8.875 5.301 -21.943 1.00 88.19 86 GLY A N 1
ATOM 674 C CA . GLY A 1 86 ? 9.932 4.866 -21.028 1.00 88.19 86 GLY A CA 1
ATOM 675 C C . GLY A 1 86 ? 9.889 3.361 -20.802 1.00 88.19 86 GLY A C 1
ATOM 676 O O . GLY A 1 86 ? 9.884 2.579 -21.751 1.00 88.19 86 GLY A O 1
ATOM 677 N N . PHE A 1 87 ? 9.847 2.942 -19.541 1.00 89.38 87 PHE A N 1
ATOM 678 C CA . PHE A 1 87 ? 9.837 1.534 -19.163 1.00 89.38 87 PHE A CA 1
ATOM 679 C C . PHE A 1 87 ? 8.779 1.267 -18.101 1.00 89.38 87 PHE A C 1
ATOM 681 O O . PHE A 1 87 ? 8.799 1.902 -17.051 1.00 89.38 87 PHE A O 1
ATOM 688 N N . TYR A 1 88 ? 7.903 0.288 -18.315 1.00 91.12 88 TYR A N 1
ATOM 689 C CA . TYR A 1 88 ? 7.085 -0.230 -17.220 1.00 91.12 88 TYR A CA 1
ATOM 690 C C . TYR A 1 88 ? 7.895 -1.202 -16.377 1.00 91.12 88 TYR A C 1
ATOM 692 O O . TYR A 1 88 ? 8.484 -2.148 -16.898 1.00 91.12 88 TYR A O 1
ATOM 700 N N . SER A 1 89 ? 7.886 -0.998 -15.067 1.00 92.62 89 SER A N 1
ATOM 701 C CA . SER A 1 89 ? 8.355 -2.001 -14.113 1.00 92.62 89 SER A CA 1
ATOM 702 C C . SER A 1 89 ? 7.294 -3.077 -13.884 1.00 92.62 89 SER A C 1
ATOM 704 O O . SER A 1 89 ? 6.093 -2.793 -13.905 1.00 92.62 89 SER A O 1
ATOM 706 N N . PHE A 1 90 ? 7.734 -4.313 -13.641 1.00 93.50 90 PHE A N 1
ATOM 707 C CA . PHE A 1 90 ? 6.846 -5.428 -13.315 1.00 93.50 90 PHE A CA 1
ATOM 708 C C . PHE A 1 90 ? 7.420 -6.323 -12.217 1.00 93.50 90 PHE A C 1
ATOM 710 O O . PHE A 1 90 ? 8.635 -6.371 -12.007 1.00 93.50 90 PHE A O 1
ATOM 717 N N . ASP A 1 91 ? 6.550 -7.039 -11.508 1.00 95.25 91 ASP A N 1
ATOM 718 C CA . ASP A 1 91 ? 6.942 -7.969 -10.446 1.00 95.25 91 ASP A CA 1
ATOM 719 C C . ASP A 1 91 ? 6.945 -9.444 -10.898 1.00 95.25 91 ASP A C 1
ATOM 721 O O . ASP A 1 91 ? 6.591 -9.783 -12.024 1.00 95.25 91 ASP A O 1
ATOM 725 N N . ARG A 1 92 ? 7.315 -10.369 -10.002 1.00 94.94 92 ARG A N 1
ATOM 726 C CA . ARG A 1 92 ? 7.359 -11.815 -10.317 1.00 94.94 92 ARG A CA 1
ATOM 727 C C . ARG A 1 92 ? 6.011 -12.425 -10.708 1.00 94.94 92 ARG A C 1
ATOM 729 O O . ARG A 1 92 ? 6.000 -13.507 -11.285 1.00 94.94 92 ARG A O 1
ATOM 736 N N . SER A 1 93 ? 4.899 -11.782 -10.359 1.00 94.56 93 SER A N 1
ATOM 737 C CA . SER A 1 93 ? 3.554 -12.208 -10.757 1.00 94.56 93 SER A CA 1
ATOM 738 C C . SER A 1 93 ? 3.100 -11.599 -12.086 1.00 94.56 93 SER A C 1
ATOM 740 O O . SER A 1 93 ? 1.990 -11.883 -12.527 1.00 94.56 93 SER A O 1
ATOM 742 N N . GLY A 1 94 ? 3.953 -10.797 -12.733 1.00 92.62 94 GLY A N 1
ATOM 743 C CA . GLY A 1 94 ? 3.657 -10.134 -14.001 1.00 92.62 94 GLY A CA 1
ATOM 744 C C . GLY A 1 94 ? 2.798 -8.878 -13.854 1.00 92.62 94 GLY A C 1
ATOM 745 O O . GLY A 1 94 ? 2.281 -8.387 -14.852 1.00 92.62 94 GLY A O 1
ATOM 746 N N . VAL A 1 95 ? 2.621 -8.349 -12.638 1.00 94.56 95 VAL A N 1
ATOM 747 C CA . VAL A 1 95 ? 1.846 -7.119 -12.416 1.00 94.56 95 VAL A CA 1
ATOM 748 C C . VAL A 1 95 ? 2.698 -5.909 -12.793 1.00 94.56 95 VAL A C 1
ATOM 750 O O . VAL A 1 95 ? 3.801 -5.757 -12.267 1.00 94.56 95 VAL A O 1
ATOM 753 N N . LEU A 1 96 ? 2.172 -5.048 -13.670 1.00 93.44 96 LEU A N 1
ATOM 754 C CA . LEU A 1 96 ? 2.784 -3.767 -14.041 1.00 93.44 96 LEU A CA 1
ATOM 755 C C . LEU A 1 96 ? 2.592 -2.738 -12.915 1.00 93.44 96 LEU A C 1
ATOM 757 O O . LEU A 1 96 ? 1.493 -2.621 -12.367 1.00 93.44 96 LEU A O 1
ATOM 761 N N . LEU A 1 97 ? 3.647 -2.000 -12.560 1.00 92.38 97 LEU A N 1
ATOM 762 C CA . LEU A 1 97 ? 3.657 -1.121 -11.382 1.00 92.38 97 LEU A CA 1
ATOM 763 C C . LEU A 1 97 ? 3.641 0.363 -11.757 1.00 92.38 97 LEU A C 1
ATOM 765 O O . LEU A 1 97 ? 2.649 1.048 -11.522 1.00 92.38 97 LEU A O 1
ATOM 769 N N . GLU A 1 98 ? 4.733 0.862 -12.333 1.00 89.69 98 GLU A N 1
ATOM 770 C CA . GLU A 1 98 ? 4.876 2.262 -12.742 1.00 89.69 98 GLU A CA 1
ATOM 771 C C . GLU A 1 98 ? 5.749 2.399 -13.991 1.00 89.69 98 GLU A C 1
ATOM 773 O O . GLU A 1 98 ? 6.578 1.523 -14.273 1.00 89.69 98 GLU A O 1
ATOM 778 N N . VAL A 1 99 ? 5.572 3.515 -14.706 1.00 86.81 99 VAL A N 1
ATOM 779 C CA . VAL A 1 99 ? 6.476 3.939 -15.778 1.00 86.81 99 VAL A CA 1
ATOM 780 C C . VAL A 1 99 ? 7.661 4.666 -15.157 1.00 86.81 99 VAL A C 1
ATOM 782 O O . VAL A 1 99 ? 7.484 5.642 -14.432 1.00 86.81 99 VAL A O 1
ATOM 785 N N . VAL A 1 100 ? 8.868 4.218 -15.483 1.00 84.25 100 VAL A N 1
ATOM 786 C CA . VAL A 1 100 ? 10.118 4.897 -15.149 1.00 84.25 100 VAL A CA 1
ATOM 787 C C . VAL A 1 100 ? 10.800 5.379 -16.425 1.00 84.25 100 VAL A C 1
ATOM 789 O O . VAL A 1 100 ? 10.792 4.700 -17.454 1.00 84.25 100 VAL A O 1
ATOM 792 N N . THR A 1 101 ? 11.398 6.567 -16.369 1.00 76.31 101 THR A N 1
ATOM 793 C CA . THR A 1 101 ? 12.121 7.157 -17.507 1.00 76.31 101 THR A CA 1
ATOM 794 C C . THR A 1 101 ? 13.594 6.755 -17.544 1.00 76.31 101 THR A C 1
ATOM 796 O O . THR A 1 101 ? 14.201 6.803 -18.610 1.00 76.31 101 THR A O 1
ATOM 799 N N . ASP A 1 102 ? 14.166 6.338 -16.409 1.00 70.38 102 ASP A N 1
ATOM 800 C CA . ASP A 1 102 ? 15.532 5.820 -16.327 1.00 70.38 102 ASP A CA 1
ATOM 801 C C . ASP A 1 102 ? 15.564 4.503 -15.524 1.00 70.38 102 ASP A C 1
ATOM 803 O O . ASP A 1 102 ? 15.425 4.522 -14.300 1.00 70.38 102 ASP A O 1
ATOM 807 N N . PRO A 1 103 ? 15.738 3.341 -16.178 1.00 61.03 103 PRO A N 1
ATOM 808 C CA . PRO A 1 103 ? 15.811 2.052 -15.495 1.00 61.03 103 PRO A CA 1
ATOM 809 C C . PRO A 1 103 ? 17.107 1.880 -14.684 1.00 61.03 103 PRO A C 1
ATOM 811 O O . PRO A 1 103 ? 17.239 0.898 -13.963 1.00 61.03 103 PRO A O 1
ATOM 814 N N . LYS A 1 104 ? 18.071 2.811 -14.767 1.00 57.16 104 LYS A N 1
ATOM 815 C CA . LYS A 1 104 ? 19.370 2.702 -14.079 1.00 57.16 104 LYS A CA 1
ATOM 816 C C . LYS A 1 104 ? 19.307 2.836 -12.560 1.00 57.16 104 LYS A C 1
ATOM 818 O O . LYS A 1 104 ? 20.312 2.566 -11.907 1.00 57.16 104 LYS A O 1
ATOM 823 N N . GLU A 1 105 ? 18.176 3.242 -11.983 1.00 56.91 105 GLU A N 1
ATOM 824 C CA . GLU A 1 105 ? 18.037 3.306 -10.522 1.00 56.91 105 GLU A CA 1
ATOM 825 C C . GLU A 1 105 ? 18.081 1.917 -9.864 1.00 56.91 105 GLU A C 1
ATOM 827 O O . GLU A 1 105 ? 18.400 1.813 -8.678 1.00 56.91 105 GLU A O 1
ATOM 832 N N . VAL A 1 106 ? 17.807 0.845 -10.620 1.00 63.16 106 VAL A N 1
ATOM 833 C CA . VAL A 1 106 ? 17.872 -0.536 -10.133 1.00 63.16 106 VAL A CA 1
ATOM 834 C C . VAL A 1 106 ? 18.389 -1.438 -11.258 1.00 63.16 106 VAL A C 1
ATOM 836 O O . VAL A 1 106 ? 17.793 -1.486 -12.328 1.00 63.16 106 VAL A O 1
ATOM 839 N N . ASP A 1 107 ? 19.490 -2.160 -11.026 1.00 81.50 107 ASP A N 1
ATOM 840 C CA . ASP A 1 107 ? 20.124 -3.082 -11.990 1.00 8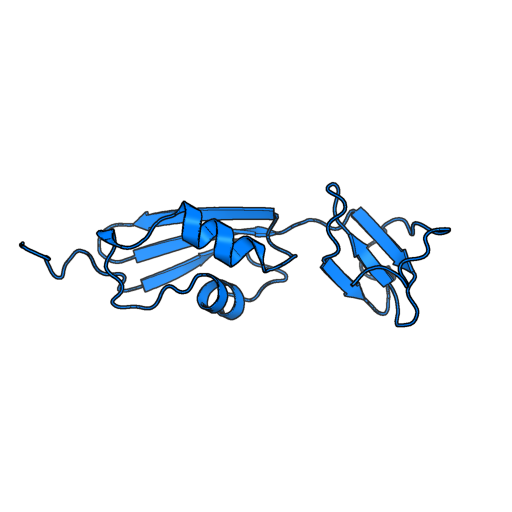1.50 107 ASP A CA 1
ATOM 841 C C . ASP A 1 107 ? 19.245 -4.326 -12.247 1.00 81.50 107 ASP A C 1
ATOM 843 O O . ASP A 1 107 ? 19.495 -5.422 -11.742 1.00 81.50 107 ASP A O 1
ATOM 847 N N . LEU A 1 108 ? 18.136 -4.128 -12.965 1.00 89.69 108 LEU A N 1
ATOM 848 C CA . LEU A 1 108 ? 17.143 -5.142 -13.307 1.00 89.69 108 LEU A CA 1
ATOM 849 C C . LEU A 1 108 ? 17.108 -5.388 -14.822 1.00 89.69 108 LEU A C 1
ATOM 851 O O . LEU A 1 108 ? 17.320 -4.466 -15.615 1.00 89.69 108 LEU A O 1
ATOM 855 N N . PRO A 1 109 ? 16.798 -6.622 -15.256 1.00 91.38 109 PRO A N 1
ATOM 856 C CA . PRO A 1 109 ? 16.747 -6.964 -16.670 1.00 91.38 109 PRO A CA 1
ATOM 857 C C . PRO A 1 109 ? 15.639 -6.213 -17.417 1.00 91.38 109 PRO A C 1
ATOM 859 O O . PRO A 1 109 ? 14.546 -5.981 -16.896 1.00 91.38 109 PRO A O 1
ATOM 862 N N . VAL A 1 110 ? 15.904 -5.920 -18.690 1.00 90.94 110 VAL A N 1
ATOM 863 C CA . VAL A 1 110 ? 14.906 -5.408 -19.634 1.00 90.94 110 VAL A CA 1
ATOM 864 C C . VAL A 1 110 ? 14.415 -6.561 -20.503 1.00 90.94 110 VAL A C 1
ATOM 866 O O . VAL A 1 110 ? 15.197 -7.187 -21.221 1.00 90.94 110 VAL A O 1
ATOM 869 N N . LEU A 1 111 ? 13.116 -6.835 -20.448 1.00 89.81 111 LEU A N 1
ATOM 870 C CA . LEU A 1 111 ? 12.454 -7.827 -21.281 1.00 89.81 111 LEU A CA 1
ATOM 871 C C . LEU A 1 111 ? 11.992 -7.163 -22.582 1.00 89.81 111 LEU A C 1
ATOM 873 O O . LEU A 1 111 ? 11.122 -6.297 -22.575 1.00 89.81 111 LEU A O 1
ATOM 877 N N . THR A 1 112 ? 12.596 -7.556 -23.701 1.00 86.12 112 THR A N 1
ATOM 878 C CA . THR A 1 112 ? 12.305 -7.020 -25.039 1.00 86.12 112 THR A CA 1
ATOM 879 C C . THR A 1 112 ? 11.534 -8.032 -25.891 1.00 86.12 112 THR A C 1
ATOM 881 O O . THR A 1 112 ? 11.423 -9.204 -25.537 1.00 86.12 112 THR A O 1
ATOM 884 N N . GLY A 1 113 ? 10.973 -7.579 -27.019 1.00 84.38 113 GLY A N 1
ATOM 885 C CA . GLY A 1 113 ? 10.191 -8.431 -27.927 1.00 84.38 113 GLY A CA 1
ATOM 886 C C . GLY A 1 113 ? 8.721 -8.614 -27.533 1.00 84.38 113 GLY A C 1
ATOM 887 O O . GLY A 1 113 ? 8.017 -9.377 -28.187 1.00 84.38 113 GLY A O 1
ATOM 888 N N . LEU A 1 114 ? 8.255 -7.910 -26.497 1.00 81.12 114 LEU A N 1
ATOM 889 C CA . LEU A 1 114 ? 6.842 -7.800 -26.140 1.00 81.12 114 LEU A CA 1
ATOM 890 C C . LEU A 1 114 ? 6.256 -6.514 -26.730 1.00 81.12 114 LEU A C 1
ATOM 892 O O . LEU A 1 114 ? 6.870 -5.454 -26.609 1.00 81.12 114 LEU A O 1
ATOM 896 N N . ASP A 1 115 ? 5.071 -6.609 -27.332 1.00 75.44 115 ASP A N 1
ATOM 897 C CA . ASP A 1 115 ? 4.264 -5.446 -27.698 1.00 75.44 115 ASP A CA 1
ATOM 898 C C . ASP A 1 115 ? 3.150 -5.274 -26.659 1.00 75.44 115 ASP A C 1
ATOM 900 O O . ASP A 1 115 ? 2.284 -6.135 -26.515 1.00 75.44 115 ASP A O 1
ATOM 904 N N . LEU A 1 116 ? 3.218 -4.185 -25.892 1.00 74.00 116 LEU A N 1
ATOM 905 C CA . LEU A 1 116 ? 2.217 -3.833 -24.882 1.00 74.00 116 LEU A CA 1
ATOM 906 C C . LEU A 1 116 ? 1.221 -2.778 -25.382 1.00 74.00 116 LEU A C 1
ATOM 908 O O . LEU A 1 116 ? 0.451 -2.256 -24.582 1.00 74.00 116 LEU A O 1
ATOM 912 N N . SER A 1 117 ? 1.219 -2.436 -26.675 1.00 70.12 117 SER A N 1
ATOM 913 C CA . SER A 1 117 ? 0.296 -1.426 -27.215 1.00 70.12 117 SER A CA 1
ATOM 914 C C . SER A 1 117 ? -1.184 -1.821 -27.124 1.00 70.12 117 SER A C 1
ATOM 916 O O . SER A 1 117 ? -2.036 -0.935 -27.101 1.00 70.12 117 SER A O 1
ATOM 918 N N . ASP A 1 118 ? -1.474 -3.117 -26.982 1.00 66.94 118 ASP A N 1
ATOM 919 C CA . ASP A 1 118 ? -2.823 -3.657 -26.776 1.00 66.94 118 ASP A CA 1
ATOM 920 C C . ASP A 1 118 ? -3.230 -3.768 -25.290 1.00 66.94 118 ASP A C 1
ATOM 922 O O . ASP A 1 118 ? -4.356 -4.168 -24.985 1.00 66.94 118 ASP A O 1
ATOM 926 N N . TRP A 1 119 ? -2.334 -3.451 -24.345 1.00 65.56 119 TRP A N 1
ATOM 927 C CA . TRP A 1 119 ? -2.595 -3.576 -22.908 1.00 65.56 119 TRP A CA 1
ATOM 928 C C . TRP A 1 119 ? -3.188 -2.273 -22.353 1.00 65.56 119 TRP A C 1
ATOM 930 O O . TRP A 1 119 ? -2.506 -1.249 -22.299 1.00 65.56 119 TRP A O 1
ATOM 940 N N . GLY A 1 120 ? -4.456 -2.319 -21.928 1.00 54.94 120 GLY A N 1
ATOM 941 C CA . GLY A 1 120 ? -5.209 -1.200 -21.346 1.00 54.94 120 GLY A CA 1
ATOM 942 C C . GLY A 1 120 ? -5.995 -1.614 -20.114 1.00 54.94 120 GLY A C 1
ATOM 943 O O . GLY A 1 120 ? -6.698 -2.646 -20.191 1.00 54.94 120 GLY A O 1
#

Mean predicted aligned error: 6.17 Å

Sequence (120 aa):
MIESPLFRVEKLTVLGTSRLTEKDVKAASKITPGTHFLRIRAQEVKANLSVLSWVQSADVRVRIPGELIITITERQPVGYIPVREGFYSFDRSGVLLEVVTDPKEVDLPVLTGLDLSDWG

pLDDT: mean 88.54, std 11.89, range [44.72, 98.5]